Protein AF-W4GLM6-F1 (afdb_monomer_lite)

Sequence (150 aa):
MGRVNPMESAAAAAGESEAKRTQIMRAILQKALDASVHKASLIDMSSPELESNGLQVILGIRQRIEAQFDVLCTKHDLNAKFLELERLLEWHEKSQLGQVVGLTAPLEISAPLTTPQQLLHKERMRLMLQEKARLQQQLQQVCKLSVRHV

pLDDT: mean 79.63, std 18.12, range [37.34, 97.38]

Structure (mmCIF, N/CA/C/O backbone):
data_AF-W4GLM6-F1
#
_entry.id   AF-W4GLM6-F1
#
loop_
_atom_site.group_PDB
_atom_site.id
_atom_site.type_symbol
_atom_site.label_atom_id
_atom_site.label_alt_id
_atom_site.label_comp_id
_atom_site.label_asym_id
_atom_site.label_entity_id
_atom_site.label_seq_id
_atom_site.pdbx_PDB_ins_code
_atom_site.Cartn_x
_atom_site.Cartn_y
_atom_site.Cartn_z
_atom_site.occupancy
_atom_site.B_iso_or_equiv
_atom_site.auth_seq_id
_atom_site.auth_comp_id
_atom_site.auth_asym_id
_atom_site.auth_atom_id
_atom_site.pdbx_PDB_model_num
ATOM 1 N N . MET A 1 1 ? -40.695 2.668 -0.262 1.00 39.09 1 MET A N 1
ATOM 2 C CA . MET A 1 1 ? -39.641 3.445 0.425 1.00 39.09 1 MET A CA 1
ATOM 3 C C . MET A 1 1 ? -38.786 2.472 1.233 1.00 39.09 1 MET A C 1
ATOM 5 O O . MET A 1 1 ? -39.120 2.177 2.374 1.00 39.09 1 MET A O 1
ATOM 9 N N . GLY A 1 2 ? -37.784 1.857 0.597 1.00 43.25 2 GLY A N 1
ATOM 10 C CA . GLY A 1 2 ? -36.941 0.832 1.222 1.00 43.25 2 GLY A CA 1
ATOM 11 C C . GLY A 1 2 ? -35.976 1.450 2.232 1.00 43.25 2 GLY A C 1
ATOM 12 O O . GLY A 1 2 ? -35.306 2.431 1.921 1.00 43.25 2 GLY A O 1
ATOM 13 N N . ARG A 1 3 ? -35.928 0.898 3.448 1.00 49.12 3 ARG A N 1
ATOM 14 C CA . ARG A 1 3 ? -34.924 1.249 4.458 1.00 49.12 3 ARG A CA 1
ATOM 15 C C . ARG A 1 3 ? -33.604 0.600 4.056 1.00 49.12 3 ARG A C 1
ATOM 17 O O . ARG A 1 3 ? -33.428 -0.594 4.260 1.00 49.12 3 ARG A O 1
ATOM 24 N N . VAL A 1 4 ? -32.711 1.384 3.466 1.00 49.69 4 VAL A N 1
ATOM 25 C CA . VAL A 1 4 ? -31.332 0.960 3.213 1.00 49.69 4 VAL A CA 1
ATOM 26 C C . VAL A 1 4 ? -30.610 0.960 4.557 1.00 49.69 4 VAL A C 1
ATOM 28 O O . VAL A 1 4 ? -30.541 1.992 5.229 1.00 49.69 4 VAL A O 1
ATOM 31 N N . ASN A 1 5 ? -30.135 -0.206 4.991 1.00 39.09 5 ASN A N 1
ATOM 32 C CA . ASN A 1 5 ? -29.360 -0.318 6.218 1.00 39.09 5 ASN A CA 1
ATOM 33 C C . ASN A 1 5 ? -28.023 0.426 6.034 1.00 39.09 5 ASN A C 1
ATOM 35 O O . ASN A 1 5 ? -27.318 0.171 5.055 1.00 39.09 5 ASN A O 1
ATOM 39 N N . PRO A 1 6 ? -27.602 1.287 6.979 1.00 48.56 6 PRO A N 1
ATOM 40 C CA . PRO A 1 6 ? -26.330 2.015 6.886 1.00 48.56 6 PRO A CA 1
ATOM 41 C C . PRO A 1 6 ? -25.091 1.097 6.863 1.00 48.56 6 PRO A C 1
ATOM 43 O O . PRO A 1 6 ? -23.994 1.545 6.547 1.00 48.56 6 PRO A O 1
ATOM 46 N N . MET A 1 7 ? -25.266 -0.196 7.148 1.00 46.22 7 MET A N 1
ATOM 47 C CA . MET A 1 7 ? -24.220 -1.219 7.096 1.00 46.22 7 MET A CA 1
ATOM 48 C C . MET A 1 7 ? -23.971 -1.753 5.670 1.00 46.22 7 MET A C 1
ATOM 50 O O . MET A 1 7 ? -22.836 -2.079 5.339 1.00 46.22 7 MET A O 1
ATOM 54 N N . GLU A 1 8 ? -24.988 -1.763 4.796 1.00 41.50 8 GLU A N 1
ATOM 55 C CA . GLU A 1 8 ? -24.829 -2.123 3.373 1.00 41.50 8 GLU A CA 1
ATOM 56 C C . GLU A 1 8 ? -24.207 -0.973 2.566 1.00 41.50 8 GLU A C 1
ATOM 58 O O . GLU A 1 8 ? -23.399 -1.208 1.670 1.00 41.50 8 GLU A O 1
ATOM 63 N N . SER A 1 9 ? -24.494 0.282 2.937 1.00 39.81 9 SER A N 1
ATOM 64 C CA . SER A 1 9 ? -23.892 1.460 2.294 1.00 39.81 9 SER A CA 1
ATOM 65 C C . SER A 1 9 ? -22.394 1.608 2.591 1.00 39.81 9 SER A C 1
ATOM 67 O O . SER A 1 9 ? -21.663 2.147 1.763 1.00 39.81 9 SER A O 1
ATOM 69 N N . ALA A 1 10 ? -21.924 1.132 3.749 1.00 43.12 10 ALA A N 1
ATOM 70 C CA . ALA A 1 10 ? -20.502 1.137 4.096 1.00 43.12 10 ALA A CA 1
ATOM 71 C C . ALA A 1 10 ? -19.717 0.052 3.337 1.00 43.12 10 ALA A C 1
ATOM 73 O O . ALA A 1 10 ? -18.570 0.276 2.958 1.00 43.12 10 ALA A O 1
ATOM 74 N N . ALA A 1 11 ? -20.347 -1.096 3.065 1.00 39.44 11 ALA A N 1
ATOM 75 C CA . ALA A 1 11 ? -19.752 -2.161 2.261 1.00 39.44 11 ALA A CA 1
ATOM 76 C C . ALA A 1 11 ? -19.636 -1.771 0.775 1.00 39.44 11 ALA A C 1
ATOM 78 O O . ALA A 1 11 ? -18.650 -2.116 0.131 1.00 39.44 11 ALA A O 1
ATOM 79 N N . ALA A 1 12 ? -20.594 -0.997 0.250 1.00 37.34 12 ALA A N 1
ATOM 80 C CA . ALA A 1 12 ? -20.567 -0.509 -1.131 1.00 37.34 12 ALA A CA 1
ATOM 81 C C . ALA A 1 12 ? -19.491 0.571 -1.383 1.00 37.34 12 ALA A C 1
ATOM 83 O O . ALA A 1 12 ? -18.923 0.617 -2.467 1.00 37.34 12 ALA A O 1
ATOM 84 N N . ALA A 1 13 ? -19.157 1.400 -0.384 1.00 40.34 13 ALA A N 1
ATOM 85 C CA . ALA A 1 13 ? -18.106 2.422 -0.497 1.00 40.34 13 ALA A CA 1
ATOM 86 C C . ALA A 1 13 ? -16.674 1.874 -0.298 1.00 40.34 13 ALA A C 1
ATOM 88 O O . ALA A 1 13 ? -15.696 2.532 -0.649 1.00 40.34 13 ALA A O 1
ATOM 89 N N . ALA A 1 14 ? -16.532 0.666 0.257 1.00 44.81 14 ALA A N 1
ATOM 90 C CA . ALA A 1 14 ? -15.235 0.031 0.501 1.00 44.81 14 ALA A CA 1
ATOM 91 C C . ALA A 1 14 ? -14.565 -0.518 -0.776 1.00 44.81 14 ALA A C 1
ATOM 93 O O . ALA A 1 14 ? -13.388 -0.869 -0.739 1.00 44.81 14 ALA A O 1
ATOM 94 N N . GLY A 1 15 ? -15.293 -0.583 -1.898 1.00 45.31 15 GLY A N 1
ATOM 95 C CA . GLY A 1 15 ? -14.786 -1.092 -3.176 1.00 45.31 15 GLY A CA 1
ATOM 96 C C . GLY A 1 15 ? -13.898 -0.124 -3.966 1.00 45.31 15 GLY A C 1
ATOM 97 O O . GLY A 1 15 ? -13.244 -0.563 -4.905 1.00 45.31 15 GLY A O 1
ATOM 98 N N . GLU A 1 16 ? -13.847 1.163 -3.599 1.00 54.69 16 GLU A N 1
ATOM 99 C CA . GLU A 1 16 ? -13.175 2.201 -4.408 1.00 54.69 16 GLU A CA 1
ATOM 100 C C . GLU A 1 16 ? -12.113 3.016 -3.656 1.00 54.69 16 GLU A C 1
ATOM 102 O O . GLU A 1 16 ? -11.369 3.776 -4.274 1.00 54.69 16 GLU A O 1
ATOM 107 N N . SER A 1 17 ? -11.997 2.871 -2.333 1.00 74.62 17 SER A N 1
ATOM 108 C CA . SER A 1 17 ? -11.007 3.634 -1.570 1.00 74.62 17 SER A CA 1
ATOM 109 C C . SER A 1 17 ? -9.647 2.936 -1.595 1.00 74.62 17 SER A C 1
ATOM 111 O O . SER A 1 17 ? -9.455 1.862 -1.016 1.00 74.62 17 SER A O 1
ATOM 113 N N . GLU A 1 18 ? -8.679 3.543 -2.271 1.00 85.75 18 GLU A N 1
ATOM 114 C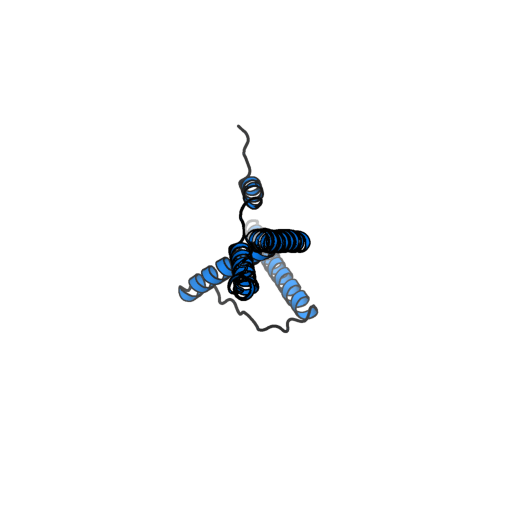 CA . GLU A 1 18 ? -7.289 3.113 -2.191 1.00 85.75 18 GLU A CA 1
ATOM 115 C C . GLU A 1 18 ? -6.686 3.566 -0.852 1.00 85.75 18 GLU A C 1
ATOM 117 O O . GLU A 1 18 ? -6.728 4.747 -0.503 1.00 85.75 18 GLU A O 1
ATOM 122 N N . ALA A 1 19 ? -6.116 2.628 -0.091 1.00 93.38 19 ALA A N 1
ATOM 123 C CA . ALA A 1 19 ? -5.417 2.943 1.150 1.00 93.38 19 ALA A CA 1
ATOM 124 C C . ALA A 1 19 ? -4.254 3.908 0.888 1.00 93.38 19 ALA A C 1
ATOM 126 O O . ALA A 1 19 ? -3.512 3.771 -0.093 1.00 93.38 19 ALA A O 1
ATOM 127 N N . LYS A 1 20 ? -4.021 4.836 1.824 1.00 94.12 20 LYS A N 1
ATOM 128 C CA . LYS A 1 20 ? -2.931 5.823 1.720 1.00 94.12 20 LYS A CA 1
ATOM 129 C C . LYS A 1 20 ? -1.580 5.125 1.564 1.00 94.12 20 LYS A C 1
ATOM 131 O O . LYS A 1 20 ? -0.729 5.561 0.793 1.00 94.12 20 LYS A O 1
ATOM 136 N N . ARG A 1 21 ? -1.373 4.004 2.259 1.00 94.31 21 ARG A N 1
ATOM 137 C CA . ARG A 1 21 ? -0.153 3.190 2.124 1.00 94.31 21 ARG A CA 1
ATOM 138 C C . ARG A 1 21 ? 0.003 2.545 0.750 1.00 94.31 21 ARG A C 1
ATOM 140 O O . ARG A 1 21 ? 1.131 2.479 0.265 1.00 94.31 21 ARG A O 1
ATOM 147 N N . THR A 1 22 ? -1.084 2.118 0.109 1.00 93.31 22 THR A N 1
ATOM 148 C CA . THR A 1 22 ? -1.047 1.599 -1.268 1.00 93.31 22 THR A CA 1
ATOM 149 C C . THR A 1 22 ? -0.576 2.693 -2.229 1.00 93.31 22 THR A C 1
ATOM 151 O O . THR A 1 22 ? 0.357 2.468 -3.001 1.00 93.31 22 THR A O 1
ATOM 154 N N . GLN A 1 23 ? -1.119 3.909 -2.098 1.00 94.31 23 GLN A N 1
ATOM 155 C CA . GLN A 1 23 ? -0.690 5.077 -2.879 1.00 94.31 23 GLN A CA 1
ATOM 156 C C . GLN A 1 23 ? 0.794 5.398 -2.661 1.00 94.31 23 GLN A C 1
ATOM 158 O O . GLN A 1 23 ? 1.541 5.599 -3.619 1.00 94.31 23 GLN A O 1
ATOM 163 N N . ILE A 1 24 ? 1.251 5.388 -1.404 1.00 95.94 24 ILE A N 1
ATOM 164 C CA . ILE A 1 24 ? 2.664 5.609 -1.065 1.00 95.94 24 ILE A CA 1
ATOM 165 C C . ILE A 1 24 ? 3.552 4.539 -1.710 1.00 95.94 24 ILE A C 1
ATOM 167 O O . ILE A 1 24 ? 4.591 4.873 -2.277 1.00 95.94 24 ILE A O 1
ATOM 171 N N . MET A 1 25 ? 3.159 3.264 -1.670 1.00 95.56 25 MET A N 1
ATOM 172 C CA . MET A 1 25 ? 3.929 2.195 -2.308 1.00 95.56 25 MET A CA 1
ATOM 173 C C . MET A 1 25 ? 4.032 2.376 -3.825 1.00 95.56 25 MET A C 1
ATOM 175 O O . MET A 1 25 ? 5.120 2.196 -4.373 1.00 95.56 25 MET A O 1
ATOM 179 N N . ARG A 1 26 ? 2.947 2.780 -4.496 1.00 94.75 26 ARG A N 1
ATOM 180 C CA . ARG A 1 26 ? 2.979 3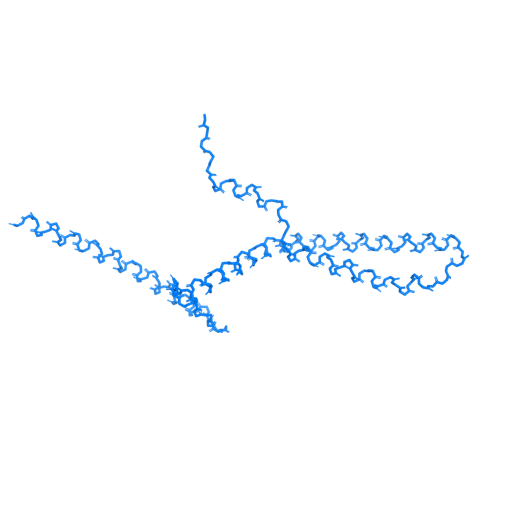.113 -5.930 1.00 94.75 26 ARG A CA 1
ATOM 181 C C . ARG A 1 26 ? 3.932 4.267 -6.220 1.00 94.75 26 ARG A C 1
ATOM 183 O O . ARG A 1 26 ? 4.743 4.174 -7.135 1.00 94.75 26 ARG A O 1
ATOM 190 N N . ALA A 1 27 ? 3.895 5.321 -5.407 1.00 96.06 27 ALA A N 1
ATOM 191 C CA . ALA A 1 27 ? 4.801 6.458 -5.552 1.00 96.06 27 ALA A CA 1
ATOM 192 C C . ALA A 1 27 ? 6.275 6.062 -5.343 1.00 96.06 27 ALA A C 1
ATOM 194 O O . ALA A 1 27 ? 7.157 6.523 -6.070 1.00 96.06 27 ALA A O 1
ATOM 195 N N . ILE A 1 28 ? 6.555 5.176 -4.380 1.00 96.75 28 ILE A N 1
ATOM 196 C CA . ILE A 1 28 ? 7.900 4.629 -4.157 1.00 96.75 28 ILE A CA 1
ATOM 197 C C . ILE A 1 28 ? 8.355 3.809 -5.366 1.00 96.75 28 ILE A C 1
ATOM 199 O O . ILE A 1 28 ? 9.485 3.991 -5.819 1.00 96.75 28 ILE A O 1
ATOM 203 N N . LEU A 1 29 ? 7.489 2.944 -5.906 1.00 96.44 29 LEU A N 1
ATOM 204 C CA . LEU A 1 29 ? 7.788 2.159 -7.102 1.00 96.44 29 LEU A CA 1
ATOM 205 C C . LEU A 1 29 ? 8.118 3.070 -8.287 1.00 96.44 29 LEU A C 1
ATOM 207 O O . LEU A 1 29 ? 9.162 2.898 -8.911 1.00 96.44 29 LEU A O 1
ATOM 211 N N . GLN A 1 30 ? 7.276 4.072 -8.544 1.00 95.06 30 GLN A N 1
ATOM 212 C CA . GLN A 1 30 ? 7.480 5.046 -9.613 1.00 95.06 30 GLN A CA 1
ATOM 213 C C . GLN A 1 30 ? 8.849 5.726 -9.490 1.00 95.06 30 GLN A C 1
ATOM 215 O O . GLN A 1 30 ? 9.639 5.720 -10.434 1.00 95.06 30 GLN A O 1
ATOM 220 N N . LYS A 1 31 ? 9.178 6.223 -8.292 1.00 96.25 31 LYS A N 1
ATOM 221 C CA . LYS A 1 31 ? 10.466 6.870 -8.020 1.00 96.25 31 LYS A CA 1
ATOM 222 C C . LYS A 1 31 ? 11.652 5.917 -8.193 1.00 96.25 31 LYS A C 1
ATOM 224 O O . LYS A 1 31 ? 12.705 6.329 -8.676 1.00 96.25 31 LYS A O 1
ATOM 229 N N . ALA A 1 32 ? 11.506 4.653 -7.800 1.00 95.88 32 ALA A N 1
ATOM 230 C CA . ALA A 1 32 ? 12.544 3.643 -7.978 1.00 95.88 32 ALA A CA 1
ATOM 231 C C . ALA A 1 32 ? 12.769 3.311 -9.463 1.00 95.88 32 ALA A C 1
ATOM 233 O O . ALA A 1 32 ? 13.917 3.165 -9.890 1.00 95.88 32 ALA A O 1
ATOM 234 N N . LEU A 1 33 ? 11.699 3.242 -10.259 1.00 94.06 33 LEU A N 1
ATOM 235 C CA . LEU A 1 33 ? 11.773 3.042 -11.707 1.00 94.06 33 LEU A CA 1
ATOM 236 C C . LEU A 1 33 ? 12.448 4.232 -12.397 1.00 94.06 33 LEU A C 1
ATOM 238 O O . LEU A 1 33 ? 13.354 4.026 -13.202 1.00 94.06 33 LEU A O 1
ATOM 242 N N . ASP A 1 34 ? 12.094 5.461 -12.015 1.00 91.25 34 ASP A N 1
ATOM 243 C CA . ASP A 1 34 ? 12.719 6.687 -12.529 1.00 91.25 34 ASP A CA 1
ATOM 244 C C . ASP A 1 34 ? 14.224 6.724 -12.222 1.00 91.25 34 ASP A C 1
ATOM 246 O O . ASP A 1 34 ? 15.048 6.966 -13.106 1.00 91.25 34 ASP A O 1
ATOM 250 N N . ALA A 1 35 ? 14.607 6.395 -10.985 1.00 92.44 35 ALA A N 1
ATOM 251 C CA . ALA A 1 35 ? 16.010 6.317 -10.587 1.00 92.44 35 ALA A CA 1
ATOM 252 C C . ALA A 1 35 ? 16.779 5.209 -11.331 1.00 92.44 35 ALA A C 1
ATOM 254 O O . ALA A 1 35 ? 17.962 5.375 -11.632 1.00 92.44 35 ALA A O 1
ATOM 255 N N . SER A 1 36 ? 16.117 4.093 -11.650 1.00 89.88 36 SER A N 1
ATOM 256 C CA . SER A 1 36 ? 16.739 2.947 -12.327 1.00 89.88 36 SER A CA 1
ATOM 257 C C . SER A 1 36 ? 17.109 3.251 -13.780 1.00 89.88 36 SER A C 1
ATOM 259 O O . SER A 1 36 ? 18.126 2.761 -14.269 1.00 89.88 36 SER A O 1
ATOM 261 N N . VAL A 1 37 ? 16.324 4.088 -14.463 1.00 87.56 37 VAL A N 1
ATOM 262 C CA . VAL A 1 37 ? 16.560 4.452 -15.872 1.00 87.56 37 VAL A CA 1
ATOM 263 C C . VAL A 1 37 ? 17.388 5.724 -16.032 1.00 87.56 37 VAL A C 1
ATOM 265 O O . VAL A 1 37 ? 17.874 5.998 -17.126 1.00 87.56 37 VAL A O 1
ATOM 268 N N . HIS A 1 38 ? 17.631 6.458 -14.943 1.00 84.62 38 HIS A N 1
ATOM 269 C CA . HIS A 1 38 ? 18.375 7.717 -14.964 1.00 84.62 38 HIS A CA 1
ATOM 270 C C . HIS A 1 38 ? 19.769 7.590 -15.598 1.00 84.62 38 HIS A C 1
ATOM 272 O O . HIS A 1 38 ? 20.181 8.443 -16.375 1.00 84.62 38 HIS A O 1
ATOM 278 N N . LYS A 1 39 ? 20.499 6.499 -15.329 1.00 81.19 39 LYS A N 1
ATOM 279 C CA . LYS A 1 39 ? 21.806 6.274 -15.970 1.00 81.19 39 LYS A CA 1
ATOM 280 C C . LYS A 1 39 ? 21.686 5.979 -17.464 1.00 81.19 39 LYS A C 1
ATOM 282 O O . LYS A 1 39 ? 22.547 6.404 -18.222 1.00 81.19 39 LYS A O 1
ATOM 287 N N . ALA A 1 40 ? 20.633 5.276 -17.879 1.00 76.56 40 ALA A N 1
ATOM 288 C CA . ALA A 1 40 ? 20.390 4.971 -19.286 1.00 76.56 40 ALA A CA 1
ATOM 289 C C . ALA A 1 40 ? 20.007 6.228 -20.081 1.00 76.56 40 ALA A C 1
ATOM 291 O O . ALA A 1 40 ? 20.429 6.364 -21.221 1.00 76.56 40 ALA A O 1
ATOM 292 N N . SER A 1 41 ? 19.295 7.181 -19.465 1.00 72.31 41 SER A N 1
ATOM 293 C CA . SER A 1 41 ? 18.970 8.472 -20.090 1.00 72.31 41 SER A CA 1
ATOM 294 C C . SER A 1 41 ? 20.163 9.423 -20.250 1.00 72.31 41 SER A C 1
ATOM 296 O O . SER A 1 41 ? 20.035 10.432 -20.930 1.00 72.31 41 SER A O 1
ATOM 298 N N . LEU A 1 42 ? 21.304 9.138 -19.611 1.00 78.50 42 LEU A N 1
ATOM 299 C CA . LEU A 1 42 ? 22.541 9.921 -19.757 1.00 78.50 42 LEU A CA 1
ATOM 300 C C . LEU A 1 42 ? 23.448 9.394 -20.876 1.00 78.50 42 LEU A C 1
ATOM 302 O O . LEU A 1 42 ? 24.448 10.030 -21.199 1.00 78.50 42 LEU A O 1
ATOM 306 N N . ILE A 1 43 ? 23.145 8.214 -21.421 1.00 78.69 43 ILE A N 1
ATOM 307 C CA . ILE A 1 43 ? 23.898 7.648 -22.535 1.00 78.69 43 ILE A CA 1
ATOM 308 C C . ILE A 1 43 ? 23.511 8.433 -23.785 1.00 78.69 43 ILE A C 1
ATOM 310 O O . ILE A 1 43 ? 22.330 8.531 -24.110 1.00 78.69 43 ILE A O 1
ATOM 314 N N . ASP A 1 44 ? 24.509 8.982 -24.474 1.00 70.44 44 ASP A N 1
ATOM 315 C CA . ASP A 1 44 ? 24.309 9.663 -25.749 1.00 70.44 44 ASP A CA 1
ATOM 316 C C . ASP A 1 44 ? 23.843 8.654 -26.809 1.00 70.44 44 ASP A C 1
ATOM 318 O O . ASP A 1 44 ? 24.624 7.857 -27.333 1.00 70.44 44 ASP A O 1
ATOM 322 N N . MET A 1 45 ? 22.540 8.661 -27.087 1.00 73.81 45 MET A N 1
ATOM 323 C CA . MET A 1 45 ? 21.902 7.859 -28.128 1.00 73.81 45 MET A CA 1
ATOM 324 C C . MET A 1 45 ? 21.843 8.684 -29.416 1.00 73.81 45 MET A C 1
ATOM 326 O O . MET A 1 45 ? 20.775 9.032 -29.903 1.00 73.81 45 MET A O 1
ATOM 330 N N . SER A 1 46 ? 23.006 9.008 -29.976 1.00 76.19 46 SER A N 1
ATOM 331 C CA . SER A 1 46 ? 23.162 9.916 -31.124 1.00 76.19 46 SER A CA 1
ATOM 332 C C . SER A 1 46 ? 22.516 9.434 -32.437 1.00 76.19 46 SER A C 1
ATOM 334 O O . SER A 1 46 ? 22.463 10.188 -33.409 1.00 76.19 46 SER A O 1
ATOM 336 N N . SER A 1 47 ? 21.986 8.204 -32.478 1.00 82.25 47 SER A N 1
ATOM 337 C CA . SER A 1 47 ? 21.114 7.728 -33.556 1.00 82.25 47 SER A CA 1
ATOM 338 C C . SER A 1 47 ? 19.635 7.824 -33.144 1.00 82.25 47 SER A C 1
ATOM 340 O O . SER A 1 47 ? 19.258 7.217 -32.137 1.00 82.25 47 SER A O 1
ATOM 342 N N . PRO A 1 48 ? 18.769 8.478 -33.943 1.00 80.81 48 PRO A N 1
ATOM 343 C CA . PRO A 1 48 ? 17.341 8.622 -33.632 1.00 80.81 48 PRO A CA 1
ATOM 344 C C . PRO A 1 48 ? 16.604 7.275 -33.547 1.00 80.81 48 PRO A C 1
ATOM 346 O O . PRO A 1 48 ? 15.648 7.119 -32.788 1.00 80.81 48 PRO A O 1
ATOM 349 N N . GLU A 1 49 ? 17.062 6.269 -34.293 1.00 82.56 49 GLU A N 1
ATOM 350 C CA . GLU A 1 49 ? 16.524 4.905 -34.237 1.00 82.56 49 GLU A CA 1
ATOM 351 C C . GLU A 1 49 ? 16.877 4.226 -32.909 1.00 82.56 49 GLU A C 1
ATOM 353 O O . GLU A 1 49 ? 16.057 3.522 -32.317 1.00 82.56 49 GLU A O 1
ATOM 358 N N . LEU A 1 50 ? 18.094 4.461 -32.413 1.00 80.44 50 LEU A N 1
ATOM 359 C CA . LEU A 1 50 ? 18.567 3.910 -31.148 1.00 80.44 50 LEU A CA 1
ATOM 360 C C . LEU A 1 50 ? 17.889 4.592 -29.955 1.00 80.44 50 LEU A C 1
ATOM 362 O O . LEU A 1 50 ? 17.499 3.911 -29.007 1.00 80.44 50 LEU A O 1
ATOM 366 N N . GLU A 1 51 ? 17.687 5.907 -30.031 1.00 82.12 51 GLU A N 1
ATOM 367 C CA . GLU A 1 51 ? 16.939 6.680 -29.040 1.00 82.12 51 GLU A CA 1
ATOM 368 C C . GLU A 1 51 ? 15.483 6.197 -28.945 1.00 82.12 51 GLU A C 1
ATOM 370 O O . GLU A 1 51 ? 15.007 5.858 -27.859 1.00 82.12 51 GLU A O 1
ATOM 375 N N . SER A 1 52 ? 14.796 6.064 -30.086 1.00 85.38 52 SER A N 1
ATOM 376 C CA . SER A 1 52 ? 13.417 5.567 -30.140 1.00 85.38 52 SER A CA 1
ATOM 377 C C . SER A 1 52 ? 13.290 4.153 -29.563 1.00 85.38 52 SER A C 1
ATOM 379 O O . SER A 1 52 ? 12.442 3.900 -28.702 1.00 85.38 52 SER A O 1
ATOM 381 N N . ASN A 1 53 ? 14.179 3.239 -29.965 1.00 87.31 53 ASN A N 1
ATOM 382 C CA . ASN A 1 53 ? 14.191 1.868 -29.457 1.00 87.31 53 ASN A CA 1
ATOM 383 C C . ASN A 1 53 ? 14.493 1.814 -27.951 1.00 87.31 53 ASN A C 1
ATOM 385 O O . ASN A 1 53 ? 13.839 1.071 -27.218 1.00 87.31 53 ASN A O 1
ATOM 389 N N . GLY A 1 54 ? 15.441 2.621 -27.469 1.00 85.38 54 GLY A N 1
ATOM 390 C CA . GLY A 1 54 ? 15.779 2.715 -26.049 1.00 85.38 54 GLY A CA 1
ATOM 391 C C . GLY A 1 54 ? 14.601 3.193 -25.199 1.00 85.38 54 GLY A C 1
ATOM 392 O O . GLY A 1 54 ? 14.285 2.579 -24.177 1.00 85.38 54 GLY A O 1
ATOM 393 N N . LEU A 1 55 ? 13.895 4.233 -25.654 1.00 85.69 55 LEU A N 1
ATOM 394 C CA . LEU A 1 55 ? 12.690 4.740 -24.994 1.00 85.69 55 LEU A CA 1
ATOM 395 C C . LEU A 1 55 ? 11.574 3.690 -24.952 1.00 85.69 55 LEU A C 1
ATOM 397 O O . LEU A 1 55 ? 10.964 3.492 -23.901 1.00 85.69 55 LEU A O 1
ATOM 401 N N . GLN A 1 56 ? 11.337 2.976 -26.056 1.00 89.50 56 GLN A N 1
ATOM 402 C CA . GLN A 1 56 ? 10.340 1.901 -26.112 1.00 89.50 56 GLN A CA 1
ATOM 403 C C . GLN A 1 56 ? 10.658 0.768 -25.131 1.00 89.50 56 GLN A C 1
ATOM 405 O O . GLN A 1 56 ? 9.773 0.303 -24.413 1.00 89.50 56 GLN A O 1
ATOM 410 N N . VAL A 1 57 ? 11.925 0.355 -25.038 1.00 89.94 57 VAL A N 1
ATOM 411 C CA . VAL A 1 57 ? 12.358 -0.672 -24.078 1.00 89.94 57 VAL A CA 1
ATOM 412 C C . VAL A 1 57 ? 12.145 -0.201 -22.640 1.00 89.94 57 VAL A C 1
ATOM 414 O O . VAL A 1 57 ? 11.598 -0.946 -21.825 1.00 89.94 57 VAL A O 1
ATOM 417 N N . ILE A 1 58 ? 12.522 1.041 -22.325 1.00 89.88 58 ILE A N 1
ATOM 418 C CA . ILE A 1 58 ? 12.339 1.630 -20.992 1.00 89.88 58 ILE A CA 1
ATOM 419 C C . ILE A 1 58 ? 10.854 1.674 -20.606 1.00 89.88 58 ILE A C 1
ATOM 421 O O . ILE A 1 58 ? 10.488 1.240 -19.510 1.00 89.88 58 ILE A O 1
ATOM 425 N N . LEU A 1 59 ? 9.992 2.159 -21.503 1.00 90.38 59 LEU A N 1
ATOM 426 C CA . LEU A 1 59 ? 8.549 2.229 -21.273 1.00 90.38 59 LEU A CA 1
ATOM 427 C C . LEU A 1 59 ? 7.930 0.834 -21.126 1.00 90.38 59 LEU A C 1
ATOM 429 O O . LEU A 1 59 ? 7.146 0.611 -20.205 1.00 90.38 59 LEU A O 1
ATOM 433 N N . GLY A 1 60 ? 8.322 -0.120 -21.972 1.00 93.12 60 GLY A N 1
ATOM 434 C CA . GLY A 1 60 ? 7.824 -1.493 -21.910 1.00 93.12 60 GLY A CA 1
ATOM 435 C C . GLY A 1 60 ? 8.206 -2.207 -20.611 1.00 93.12 60 GLY A C 1
ATOM 436 O O . GLY A 1 60 ? 7.374 -2.884 -20.004 1.00 93.12 60 GLY A O 1
ATOM 437 N N . ILE A 1 61 ? 9.444 -2.027 -20.135 1.00 92.62 61 ILE A N 1
ATOM 438 C CA . ILE A 1 61 ? 9.884 -2.570 -18.840 1.00 92.62 61 ILE A CA 1
ATOM 439 C C . ILE A 1 61 ? 9.083 -1.938 -17.697 1.00 92.62 61 ILE A C 1
ATOM 441 O O . ILE A 1 61 ? 8.595 -2.668 -16.834 1.00 92.62 61 ILE A O 1
ATOM 445 N N . ARG A 1 62 ? 8.906 -0.610 -17.707 1.00 94.06 62 ARG A N 1
ATOM 446 C CA . ARG A 1 62 ? 8.123 0.118 -16.697 1.00 94.06 62 ARG A CA 1
ATOM 447 C C . ARG A 1 62 ? 6.696 -0.416 -16.599 1.00 94.06 62 ARG A C 1
ATOM 449 O O . ARG A 1 62 ? 6.302 -0.882 -15.533 1.00 94.06 62 ARG A O 1
ATOM 456 N N . GLN A 1 63 ? 5.973 -0.431 -17.717 1.00 94.50 63 GLN A N 1
ATOM 457 C CA . GLN A 1 63 ? 4.584 -0.898 -17.776 1.00 94.50 63 GLN A CA 1
ATOM 458 C C . GLN A 1 63 ? 4.454 -2.344 -17.290 1.00 94.50 63 GLN A C 1
ATOM 460 O O . GLN A 1 63 ? 3.525 -2.692 -16.563 1.00 94.50 63 GLN A O 1
ATOM 465 N N . ARG A 1 64 ? 5.411 -3.207 -17.653 1.00 96.88 64 ARG A N 1
ATOM 466 C CA . ARG A 1 64 ? 5.407 -4.606 -17.220 1.00 96.88 64 ARG A CA 1
ATOM 467 C C . ARG A 1 64 ? 5.650 -4.746 -15.718 1.00 96.88 64 ARG A C 1
ATOM 469 O O . ARG A 1 64 ? 5.008 -5.588 -15.095 1.00 96.88 64 ARG A O 1
ATOM 476 N N . ILE A 1 65 ? 6.550 -3.953 -15.135 1.00 96.50 65 ILE A N 1
ATOM 477 C CA . ILE A 1 65 ? 6.789 -3.954 -13.685 1.00 96.50 65 ILE A CA 1
ATOM 478 C C . ILE A 1 65 ? 5.560 -3.431 -12.937 1.00 96.50 65 ILE A C 1
ATOM 480 O O . ILE A 1 65 ? 5.142 -4.062 -11.970 1.00 96.50 65 ILE A O 1
ATOM 484 N N . GLU A 1 66 ? 4.955 -2.336 -13.397 1.00 95.44 66 GLU A N 1
ATOM 485 C CA . GLU A 1 66 ? 3.728 -1.775 -12.816 1.00 95.44 66 GLU A CA 1
ATOM 486 C C . GLU A 1 66 ? 2.581 -2.796 -12.840 1.00 95.44 66 GLU A C 1
ATOM 488 O O . GLU A 1 66 ? 1.971 -3.065 -11.806 1.00 95.44 66 GLU A O 1
ATOM 493 N N . ALA A 1 67 ? 2.371 -3.478 -13.969 1.00 96.19 67 ALA A N 1
ATOM 494 C CA . ALA A 1 67 ? 1.365 -4.532 -14.073 1.00 96.19 67 ALA A CA 1
ATOM 495 C C . ALA A 1 67 ? 1.642 -5.715 -13.123 1.00 96.19 67 ALA A C 1
ATOM 497 O O . ALA A 1 67 ? 0.726 -6.253 -12.503 1.00 96.19 67 ALA A O 1
ATOM 498 N N . GLN A 1 68 ? 2.904 -6.136 -12.978 1.00 97.38 68 GLN A N 1
ATOM 499 C CA . GLN A 1 68 ? 3.266 -7.188 -12.018 1.00 97.38 68 GLN A CA 1
ATOM 500 C C . GLN A 1 68 ? 3.065 -6.737 -10.569 1.00 97.38 68 GLN A C 1
ATOM 502 O O . GLN A 1 68 ? 2.644 -7.533 -9.729 1.00 97.38 68 GLN A O 1
ATOM 507 N N . PHE A 1 69 ? 3.337 -5.469 -10.273 1.00 96.44 69 PHE A N 1
ATOM 508 C CA . PHE A 1 69 ? 3.071 -4.889 -8.967 1.00 96.44 69 PHE A CA 1
ATOM 509 C C . PHE A 1 69 ? 1.572 -4.919 -8.640 1.00 96.44 69 PHE A C 1
ATOM 511 O O . PHE A 1 69 ? 1.208 -5.381 -7.561 1.00 96.44 69 PHE A O 1
ATOM 518 N N . ASP A 1 70 ? 0.699 -4.555 -9.583 1.00 94.44 70 ASP A N 1
ATOM 519 C CA . ASP A 1 70 ? -0.757 -4.652 -9.411 1.00 94.44 70 ASP A CA 1
ATOM 520 C C . ASP A 1 70 ? -1.230 -6.084 -9.145 1.00 94.44 70 ASP A C 1
ATOM 522 O O . ASP A 1 70 ? -2.045 -6.333 -8.249 1.00 94.44 70 ASP A O 1
ATOM 526 N N . VAL A 1 71 ? -0.671 -7.055 -9.868 1.00 96.44 71 VAL A N 1
ATOM 527 C CA . VAL A 1 71 ? -0.948 -8.479 -9.638 1.00 96.44 71 VAL A CA 1
ATOM 528 C C . VAL A 1 71 ? -0.517 -8.907 -8.233 1.00 96.44 71 VAL A C 1
ATOM 530 O O . VAL A 1 71 ? -1.236 -9.650 -7.569 1.00 96.44 71 VAL A O 1
ATOM 533 N N . LEU A 1 72 ? 0.629 -8.440 -7.733 1.00 96.25 72 LEU A N 1
ATOM 534 C CA . LEU A 1 72 ? 1.068 -8.747 -6.369 1.00 96.25 72 LEU A CA 1
ATOM 535 C C . LEU A 1 72 ? 0.179 -8.075 -5.316 1.00 96.25 72 LEU A C 1
ATOM 537 O O . LEU A 1 72 ? -0.203 -8.722 -4.338 1.00 96.25 72 LEU A O 1
ATOM 541 N N . CYS A 1 73 ? -0.189 -6.810 -5.523 1.00 94.19 73 CYS A N 1
ATOM 542 C CA . CYS A 1 73 ? -1.090 -6.076 -4.638 1.00 94.19 73 CYS A CA 1
ATOM 543 C C . CYS A 1 73 ? -2.449 -6.766 -4.506 1.00 94.19 73 CYS A C 1
ATOM 545 O O . CYS A 1 73 ? -2.945 -6.914 -3.389 1.00 94.19 73 CYS A O 1
ATOM 547 N N . THR A 1 74 ? -3.016 -7.228 -5.621 1.00 94.19 74 THR A N 1
ATOM 548 C CA . THR A 1 74 ? -4.293 -7.956 -5.646 1.00 94.19 74 THR A CA 1
ATOM 549 C C . THR A 1 74 ? -4.161 -9.361 -5.063 1.00 94.19 74 THR A C 1
ATOM 551 O O . THR A 1 74 ? -4.946 -9.737 -4.197 1.00 94.19 74 THR A O 1
ATOM 554 N N . LYS A 1 75 ? -3.124 -10.122 -5.441 1.00 96.50 75 LYS A N 1
ATOM 555 C CA . LYS A 1 75 ? -2.866 -11.479 -4.926 1.00 96.50 75 LYS A CA 1
ATOM 556 C C . LYS A 1 75 ? -2.763 -11.530 -3.402 1.00 96.50 75 LYS A C 1
ATOM 558 O O . LYS A 1 75 ? -3.186 -12.507 -2.788 1.00 96.50 75 LYS A O 1
ATOM 563 N N . HIS A 1 76 ? -2.154 -10.515 -2.800 1.00 95.50 76 HIS A N 1
ATOM 564 C CA . HIS A 1 76 ? -1.954 -10.444 -1.355 1.00 95.50 76 HIS A CA 1
ATOM 565 C C . HIS A 1 76 ? -2.997 -9.590 -0.633 1.00 95.50 76 HIS A C 1
ATOM 567 O O . HIS A 1 76 ? -2.886 -9.428 0.584 1.00 95.50 76 HIS A O 1
ATOM 573 N N . ASP A 1 77 ? -3.986 -9.070 -1.364 1.00 94.12 77 ASP A N 1
ATOM 574 C CA . ASP A 1 77 ? -5.030 -8.183 -0.855 1.00 94.12 77 ASP A CA 1
ATOM 575 C C . ASP A 1 77 ? -4.453 -7.040 0.002 1.00 94.12 77 ASP A C 1
ATOM 577 O O . ASP A 1 77 ? -4.872 -6.758 1.129 1.00 94.12 77 ASP A O 1
ATOM 581 N N . LEU A 1 78 ? -3.379 -6.424 -0.509 1.00 93.94 78 LEU A N 1
ATOM 582 C CA . LEU A 1 78 ? -2.616 -5.429 0.245 1.00 93.94 78 LEU A CA 1
ATOM 583 C C . LEU A 1 78 ? -3.462 -4.196 0.550 1.00 93.94 78 LEU A C 1
ATOM 585 O O . LEU A 1 78 ? -3.346 -3.644 1.641 1.00 93.94 78 LEU A O 1
ATOM 589 N N . ASN A 1 79 ? -4.341 -3.796 -0.374 1.00 94.06 79 ASN A N 1
ATOM 590 C CA . ASN A 1 79 ? -5.188 -2.627 -0.178 1.00 94.06 79 ASN A CA 1
ATOM 591 C C . ASN A 1 79 ? -6.132 -2.807 1.018 1.00 94.06 79 ASN A C 1
ATOM 593 O O . ASN A 1 79 ? -6.164 -1.944 1.893 1.00 94.06 79 ASN A O 1
ATOM 597 N N . ALA A 1 80 ? -6.826 -3.946 1.123 1.00 93.06 80 ALA A N 1
ATOM 598 C CA . ALA A 1 80 ? -7.704 -4.215 2.259 1.00 93.06 80 ALA A CA 1
ATOM 599 C C . ALA A 1 80 ? -6.922 -4.310 3.577 1.00 93.06 80 ALA A C 1
ATOM 601 O O . ALA A 1 80 ? -7.331 -3.742 4.591 1.00 93.06 80 ALA A O 1
ATOM 602 N N . LYS A 1 81 ? -5.753 -4.965 3.564 1.00 94.75 81 LYS A N 1
ATOM 603 C CA . LYS A 1 81 ? -4.869 -5.039 4.741 1.00 94.75 81 LYS A CA 1
ATOM 604 C C . LYS A 1 81 ? -4.407 -3.656 5.202 1.00 94.75 81 LYS A C 1
ATOM 606 O O . LYS A 1 81 ? -4.353 -3.404 6.405 1.00 94.75 81 LYS A O 1
ATOM 611 N N . PHE A 1 82 ? -4.074 -2.762 4.275 1.00 95.50 82 PHE A N 1
ATOM 612 C CA . PHE A 1 82 ? -3.660 -1.404 4.612 1.00 95.50 82 PHE A CA 1
ATOM 613 C C . PHE A 1 82 ? -4.819 -0.522 5.067 1.00 95.50 82 PHE A C 1
ATOM 615 O O . PHE A 1 82 ? -4.621 0.240 6.008 1.00 95.50 82 PHE A O 1
ATOM 622 N N . LEU A 1 83 ? -6.012 -0.662 4.485 1.00 94.94 83 LEU A N 1
ATOM 623 C CA . LEU A 1 83 ? -7.215 0.015 4.979 1.00 94.94 83 LEU A CA 1
ATOM 624 C C . LEU A 1 83 ? -7.513 -0.386 6.425 1.00 94.94 83 LEU A C 1
ATOM 626 O O . LEU A 1 83 ? -7.756 0.473 7.272 1.00 94.94 83 LEU A O 1
ATOM 630 N N . GLU A 1 84 ? -7.433 -1.680 6.734 1.00 93.19 84 GLU A N 1
ATOM 631 C CA . GLU A 1 84 ? -7.636 -2.169 8.096 1.00 93.19 84 GLU A CA 1
ATOM 632 C C . GLU A 1 84 ? -6.560 -1.642 9.053 1.00 93.19 84 GLU A C 1
ATOM 634 O O . GLU A 1 84 ? -6.866 -1.197 10.158 1.00 93.19 84 GLU A O 1
ATOM 639 N N . LEU A 1 85 ? -5.298 -1.614 8.618 1.00 91.62 85 LEU A N 1
ATOM 640 C CA . LEU A 1 85 ? -4.211 -1.033 9.404 1.00 91.62 85 LEU A CA 1
ATOM 641 C C . LEU A 1 85 ? -4.426 0.465 9.668 1.00 91.62 85 LEU A C 1
ATOM 643 O O . LEU A 1 85 ? -4.220 0.925 10.788 1.00 91.62 85 LEU A O 1
ATOM 647 N N . GLU A 1 86 ? -4.831 1.231 8.657 1.00 93.06 86 GLU A N 1
ATOM 648 C CA . GLU A 1 86 ? -5.142 2.660 8.776 1.00 93.06 86 GLU A CA 1
ATOM 649 C C . GLU A 1 86 ? -6.286 2.889 9.762 1.00 93.06 86 GLU A C 1
ATOM 651 O O . GLU A 1 86 ? -6.147 3.696 10.679 1.00 93.06 86 GLU A O 1
ATOM 656 N N . ARG A 1 87 ? -7.355 2.094 9.664 1.00 92.00 87 ARG A N 1
ATOM 657 C CA . ARG A 1 87 ? -8.481 2.119 10.604 1.00 92.00 87 ARG A CA 1
ATOM 658 C C . ARG A 1 87 ? -8.041 1.836 12.042 1.00 92.00 87 ARG A C 1
ATOM 660 O O . ARG A 1 87 ? -8.488 2.516 12.966 1.00 92.00 87 ARG A O 1
ATOM 667 N N . LEU A 1 88 ? -7.182 0.835 12.246 1.00 88.31 88 LEU A N 1
ATOM 668 C CA . LEU A 1 88 ? -6.666 0.474 13.570 1.00 88.31 88 LEU A CA 1
ATOM 669 C C . LEU A 1 88 ? -5.774 1.572 14.158 1.00 88.31 88 LEU A C 1
ATOM 671 O O . LEU A 1 88 ? -5.875 1.857 15.351 1.00 88.31 88 LEU A O 1
ATOM 675 N N . LEU A 1 89 ? -4.938 2.207 13.335 1.00 86.56 89 LEU A N 1
ATOM 676 C CA . LEU A 1 89 ? -4.102 3.330 13.760 1.00 86.56 89 LEU A CA 1
ATOM 677 C C . LEU A 1 89 ? -4.944 4.551 14.124 1.00 86.56 89 LEU A C 1
ATOM 679 O O . LEU A 1 89 ? -4.756 5.104 15.202 1.00 86.56 89 LEU A O 1
ATOM 683 N N . GLU A 1 90 ? -5.927 4.913 13.298 1.00 89.19 90 GLU A N 1
ATOM 684 C CA . GLU A 1 90 ? -6.844 6.016 13.601 1.00 89.19 90 GLU A CA 1
ATOM 685 C C . GLU A 1 90 ? -7.643 5.759 14.884 1.00 89.19 90 GLU A C 1
ATOM 687 O O . GLU A 1 90 ? -7.845 6.663 15.697 1.00 89.19 90 GLU A O 1
ATOM 692 N N . TRP A 1 91 ? -8.113 4.523 15.086 1.00 85.56 91 TRP A N 1
ATOM 693 C CA . TRP A 1 91 ? -8.791 4.139 16.323 1.00 85.56 91 TRP A CA 1
ATOM 694 C C . TRP A 1 91 ? -7.865 4.278 17.533 1.00 85.56 91 TRP A C 1
ATOM 696 O O . TRP A 1 91 ? -8.269 4.811 18.569 1.00 85.56 91 TRP A O 1
ATOM 706 N N . HIS A 1 92 ? -6.622 3.824 17.399 1.00 79.38 92 HIS A N 1
ATOM 707 C CA . HIS A 1 92 ? -5.630 3.899 18.458 1.00 79.38 92 HIS A CA 1
ATOM 708 C C . HIS A 1 92 ? -5.260 5.350 18.800 1.00 79.38 92 HIS A C 1
ATOM 710 O O . HIS A 1 92 ? -5.271 5.710 19.973 1.00 79.38 92 HIS A O 1
ATOM 716 N N . GLU A 1 93 ? -5.022 6.207 17.806 1.00 82.06 93 GLU A N 1
ATOM 717 C CA . GLU A 1 93 ? -4.756 7.639 17.998 1.00 82.06 93 GLU A CA 1
ATOM 718 C C . GLU A 1 93 ? -5.915 8.339 18.722 1.00 82.06 93 GLU A C 1
ATOM 720 O O . GLU A 1 93 ? -5.702 9.052 19.705 1.00 82.06 93 GLU A O 1
ATOM 725 N N . LYS A 1 94 ? -7.162 8.074 18.307 1.00 80.19 94 LYS A N 1
ATOM 726 C CA . LYS A 1 94 ? -8.365 8.590 18.984 1.00 80.19 94 LYS A CA 1
ATOM 727 C C . LYS A 1 94 ? -8.488 8.079 20.419 1.00 80.19 94 LYS A C 1
ATOM 729 O O . LYS A 1 94 ? -8.870 8.839 21.307 1.00 80.19 94 LYS A O 1
ATOM 734 N N . S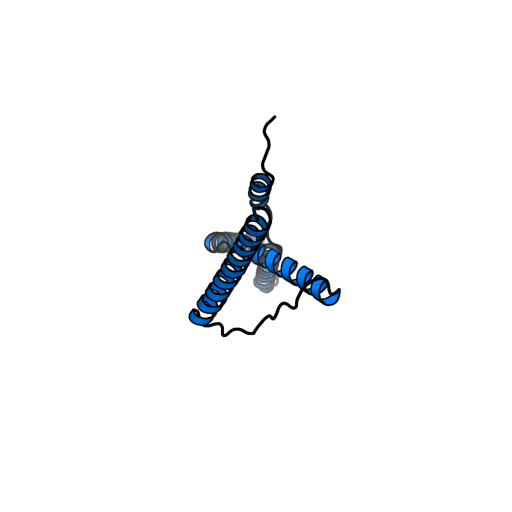ER A 1 95 ? -8.155 6.813 20.658 1.00 74.50 95 SER A N 1
ATOM 735 C CA . SER A 1 95 ? -8.196 6.214 21.997 1.00 74.50 95 SER A CA 1
ATOM 736 C C . SER A 1 95 ? -7.110 6.787 22.910 1.00 74.50 95 SER A C 1
ATOM 738 O O . SER A 1 95 ? -7.372 7.036 24.083 1.00 74.50 95 SER A O 1
ATOM 740 N N . GLN A 1 96 ? -5.915 7.071 22.382 1.00 67.62 96 GLN A N 1
ATOM 741 C CA . GLN A 1 96 ? -4.878 7.780 23.130 1.00 67.62 96 GLN A CA 1
ATOM 742 C C . GLN A 1 96 ? -5.295 9.215 23.454 1.00 67.62 96 GLN A C 1
ATOM 744 O O . GLN A 1 96 ? -5.105 9.653 24.585 1.00 67.62 96 GLN A O 1
ATOM 749 N N . LEU A 1 97 ? -5.925 9.931 22.514 1.00 60.97 97 LEU A N 1
ATOM 750 C CA . LEU A 1 97 ? -6.503 11.247 22.804 1.00 60.97 97 LEU A CA 1
ATOM 751 C C . LEU A 1 97 ? -7.539 11.165 23.933 1.00 60.97 97 LEU A C 1
ATOM 753 O O . LEU A 1 97 ? -7.496 11.963 24.866 1.00 60.97 97 LEU A O 1
ATOM 757 N N . GLY A 1 98 ? -8.435 10.175 23.885 1.00 59.94 98 GLY A N 1
ATOM 758 C CA . GLY A 1 98 ? -9.396 9.913 24.956 1.00 59.94 98 GLY A CA 1
ATOM 759 C C . GLY A 1 98 ? -8.717 9.644 26.301 1.00 59.94 98 GLY A C 1
ATOM 760 O O . GLY A 1 98 ? -9.184 10.128 27.328 1.00 59.94 98 GLY A O 1
ATOM 761 N N . GLN A 1 99 ? -7.585 8.942 26.305 1.00 59.66 99 GLN A N 1
ATOM 762 C CA . GLN A 1 99 ? -6.828 8.625 27.513 1.00 59.66 99 GLN A CA 1
ATOM 763 C C . GLN A 1 99 ? -6.127 9.863 28.089 1.00 59.66 99 GLN A C 1
ATOM 765 O O . GLN A 1 99 ? -6.172 10.083 29.297 1.00 59.66 99 GLN A O 1
ATOM 770 N N . VAL A 1 100 ? -5.536 10.703 27.234 1.00 59.44 100 VAL A N 1
ATOM 771 C CA . VAL A 1 100 ? -4.901 11.977 27.621 1.00 59.44 100 VAL A CA 1
ATOM 772 C C . VAL A 1 100 ? -5.927 12.964 28.186 1.00 59.44 100 VAL A C 1
ATOM 774 O O . VAL A 1 100 ? -5.630 13.682 29.136 1.00 59.44 100 VAL A O 1
ATOM 777 N N . VAL A 1 101 ? -7.150 12.969 27.650 1.00 66.44 101 VAL A N 1
ATOM 778 C CA . VAL A 1 101 ? -8.264 13.811 28.128 1.00 66.44 101 VAL A CA 1
ATOM 779 C C . VAL A 1 101 ? -9.010 13.161 29.316 1.00 66.44 101 VAL A C 1
ATOM 781 O O . VAL A 1 101 ? -9.947 13.740 29.857 1.00 66.44 101 VAL A O 1
ATOM 784 N N . GLY A 1 102 ? -8.591 11.972 29.771 1.00 54.03 102 GLY A N 1
ATOM 785 C CA . GLY A 1 102 ? -9.178 11.267 30.920 1.00 54.03 102 GLY A CA 1
ATOM 786 C C . GLY A 1 102 ? -10.545 10.618 30.657 1.00 54.03 102 GLY A C 1
ATOM 787 O O . GLY A 1 102 ? -11.232 10.226 31.596 1.00 54.03 102 GLY A O 1
ATOM 788 N N . LEU A 1 103 ? -10.952 10.503 29.392 1.00 51.56 103 LEU A N 1
ATOM 789 C CA . LEU A 1 103 ? -12.236 9.947 28.949 1.00 51.56 103 LEU A CA 1
ATOM 790 C C . LEU A 1 103 ? -12.197 8.429 28.717 1.00 51.56 103 LEU A C 1
ATOM 792 O O . LEU A 1 103 ? -13.250 7.791 28.704 1.00 51.56 103 LEU A O 1
ATOM 796 N N . THR A 1 104 ? -11.016 7.834 28.524 1.00 51.09 104 THR A N 1
ATOM 797 C CA . THR A 1 104 ? -10.869 6.391 28.268 1.00 51.09 104 THR A CA 1
ATOM 798 C C . THR A 1 104 ? -9.768 5.758 29.116 1.00 51.09 104 THR A C 1
ATOM 800 O O . THR A 1 104 ? -8.746 6.377 29.405 1.00 51.09 104 THR A O 1
ATOM 803 N N . ALA A 1 105 ? -9.977 4.500 29.518 1.00 52.22 105 ALA A N 1
ATOM 804 C CA . ALA A 1 105 ? -9.001 3.740 30.295 1.00 52.22 105 ALA A CA 1
ATOM 805 C C . ALA A 1 105 ? -7.705 3.492 29.493 1.00 52.22 105 ALA A C 1
ATOM 807 O O . ALA A 1 105 ? -7.775 3.353 28.268 1.00 52.22 105 ALA A O 1
ATOM 808 N N . PRO A 1 106 ? -6.539 3.394 30.161 1.00 54.03 106 PRO A N 1
ATOM 809 C CA . PRO A 1 106 ? -5.275 3.113 29.502 1.00 54.03 106 PRO A CA 1
ATOM 810 C C . PRO A 1 106 ? -5.273 1.862 28.632 1.00 54.03 106 PRO A C 1
ATOM 812 O O . PRO A 1 106 ? -5.512 0.757 29.119 1.00 54.03 106 PRO A O 1
ATOM 815 N N . LEU A 1 107 ? -4.947 2.028 27.348 1.00 58.19 107 LEU A N 1
ATOM 816 C CA . LEU A 1 107 ? -4.593 0.905 26.488 1.00 58.19 107 LEU A CA 1
ATOM 817 C C . LEU A 1 107 ? -3.163 0.479 26.839 1.00 58.19 107 LEU A C 1
ATOM 819 O O . LEU A 1 107 ? -2.194 1.048 26.342 1.00 58.19 107 LEU A O 1
ATOM 823 N N . GLU A 1 108 ? -3.019 -0.518 27.713 1.00 55.78 108 GLU A N 1
ATOM 824 C CA . GLU A 1 108 ? -1.742 -1.214 27.888 1.00 55.78 108 GLU A CA 1
ATOM 825 C C . GLU A 1 108 ? -1.401 -1.967 26.597 1.00 55.78 108 GLU A C 1
ATOM 827 O O . GLU A 1 108 ? -1.853 -3.090 26.355 1.00 55.78 108 GLU A O 1
ATOM 832 N N . ILE A 1 109 ? -0.589 -1.345 25.746 1.00 58.06 109 ILE A N 1
ATOM 833 C CA . ILE A 1 109 ? 0.068 -2.021 24.629 1.00 58.06 109 ILE A CA 1
ATOM 834 C C . ILE A 1 109 ? 1.211 -2.843 25.230 1.00 58.06 109 ILE A C 1
ATOM 836 O O . ILE A 1 109 ? 2.365 -2.419 25.253 1.00 58.06 109 ILE A O 1
ATOM 840 N N . SER A 1 110 ? 0.895 -4.007 25.799 1.00 52.88 110 SER A N 1
ATOM 841 C CA . SER A 1 110 ? 1.935 -4.918 26.273 1.00 52.88 110 SER A CA 1
ATOM 842 C C . SER A 1 110 ? 2.728 -5.438 25.070 1.00 52.88 110 SER A C 1
ATOM 844 O O . SER A 1 110 ? 2.141 -5.985 24.132 1.00 52.88 110 SER A O 1
ATOM 846 N N . ALA A 1 111 ? 4.052 -5.291 25.115 1.00 58.75 111 ALA A N 1
ATOM 847 C CA . ALA A 1 111 ? 5.000 -5.837 24.147 1.00 58.75 111 ALA A CA 1
ATOM 848 C C . ALA A 1 111 ? 4.808 -7.362 23.907 1.00 58.75 111 ALA A C 1
ATOM 850 O O . ALA A 1 111 ? 4.169 -8.059 24.702 1.00 58.75 111 ALA A O 1
ATOM 851 N N . PRO A 1 112 ? 5.329 -7.898 22.788 1.00 58.53 112 PRO A N 1
ATOM 852 C CA . PRO A 1 112 ? 4.755 -9.046 22.108 1.00 58.53 112 PRO A CA 1
ATOM 853 C C . PRO A 1 112 ? 5.347 -10.352 22.624 1.00 58.53 112 PRO A C 1
ATOM 855 O O . PRO A 1 112 ? 6.340 -10.825 22.097 1.00 58.53 112 PRO A O 1
ATOM 858 N N . LEU A 1 113 ? 4.724 -10.964 23.624 1.00 53.19 113 LEU A N 1
ATOM 859 C CA . LEU A 1 113 ? 4.918 -12.384 23.945 1.00 53.19 113 LEU A CA 1
ATOM 860 C C . LEU A 1 113 ? 3.623 -12.955 24.538 1.00 53.19 113 LEU A C 1
ATOM 862 O O . LEU A 1 113 ? 3.638 -13.689 25.518 1.00 53.19 113 LEU A O 1
ATOM 866 N N . THR A 1 114 ? 2.476 -12.611 23.945 1.00 66.25 114 THR A N 1
ATOM 867 C CA . THR A 1 114 ? 1.230 -13.315 24.245 1.00 66.25 114 THR A CA 1
ATOM 868 C C . THR A 1 114 ? 1.274 -14.669 23.553 1.00 66.25 114 THR A C 1
ATOM 870 O O . THR A 1 114 ? 1.001 -14.787 22.360 1.00 66.25 114 THR A O 1
ATOM 873 N N . THR A 1 115 ? 1.669 -15.715 24.282 1.00 81.50 115 THR A N 1
ATOM 874 C CA . THR A 1 115 ? 1.544 -17.077 23.751 1.00 81.50 115 THR A CA 1
ATOM 875 C C . THR A 1 115 ? 0.078 -17.325 23.364 1.00 81.50 115 THR A C 1
ATOM 877 O O . THR A 1 115 ? -0.824 -16.745 23.982 1.00 81.50 115 THR A O 1
ATOM 880 N N . PRO A 1 116 ? -0.220 -18.192 22.378 1.00 82.50 116 PRO A N 1
ATOM 881 C CA . PRO A 1 116 ? -1.604 -18.518 22.033 1.00 82.50 116 PRO A CA 1
ATOM 882 C C . PRO A 1 116 ? -2.436 -18.920 23.261 1.00 82.50 116 PRO A C 1
ATOM 884 O O . PRO A 1 116 ? -3.604 -18.548 23.370 1.00 82.50 116 PRO A O 1
ATOM 887 N N . GLN A 1 117 ? -1.820 -19.601 24.242 1.00 87.00 117 GLN A N 1
ATOM 888 C CA . GLN A 1 117 ? -2.479 -19.929 25.507 1.00 87.00 117 GLN A CA 1
ATOM 889 C C . GLN A 1 117 ? -2.858 -18.691 26.331 1.00 87.00 117 GLN A C 1
ATOM 891 O O . GLN A 1 117 ? -3.937 -18.670 26.919 1.00 87.00 117 GLN A O 1
ATOM 896 N N . GLN A 1 118 ? -2.014 -17.659 26.378 1.00 84.88 118 GLN A N 1
ATOM 897 C CA . GLN A 1 118 ? -2.307 -16.424 27.110 1.00 84.88 118 GLN A CA 1
ATOM 898 C C . GLN A 1 118 ? -3.449 -15.631 26.466 1.00 84.88 118 GLN A C 1
ATOM 900 O O . GLN A 1 118 ? -4.302 -15.120 27.190 1.00 84.88 118 GLN A O 1
ATOM 905 N N . LEU A 1 119 ? -3.526 -15.577 25.131 1.00 84.06 119 LEU A N 1
ATOM 906 C CA . LEU A 1 119 ? -4.659 -14.950 24.433 1.00 84.06 119 LEU A CA 1
ATOM 907 C C . LEU A 1 119 ? -5.965 -15.690 24.716 1.00 84.06 119 LEU A C 1
ATOM 909 O O . LEU A 1 119 ? -6.961 -15.068 25.084 1.00 84.06 119 LEU A O 1
ATOM 913 N N . LEU A 1 120 ? -5.943 -17.022 24.618 1.00 87.69 120 LEU A N 1
ATOM 914 C CA . LEU A 1 120 ? -7.101 -17.855 24.938 1.00 87.69 120 LEU A CA 1
ATOM 915 C C . LEU A 1 120 ? -7.531 -17.688 26.396 1.00 87.69 120 LEU A C 1
ATOM 917 O O . LEU A 1 120 ? -8.724 -17.604 26.679 1.00 87.69 120 LEU A O 1
ATOM 921 N N . HIS A 1 121 ? -6.577 -17.623 27.325 1.00 88.69 121 HIS A N 1
ATOM 922 C CA . HIS A 1 121 ? -6.873 -17.405 28.734 1.00 88.69 121 HIS A CA 1
ATOM 923 C C . HIS A 1 121 ? -7.486 -16.021 28.973 1.00 88.69 121 HIS A C 1
ATOM 925 O O . HIS A 1 121 ? -8.518 -15.924 29.637 1.00 88.69 121 HIS A O 1
ATOM 931 N N . LYS A 1 122 ? -6.907 -14.966 28.387 1.00 87.62 122 LYS A N 1
ATOM 932 C CA . LYS A 1 122 ? -7.423 -13.595 28.482 1.00 87.62 122 LYS A CA 1
ATOM 933 C C . LYS A 1 122 ? -8.853 -13.504 27.949 1.00 87.62 122 LYS A C 1
ATOM 935 O O . LYS A 1 122 ? -9.717 -12.943 28.620 1.00 87.62 122 LYS A O 1
ATOM 940 N N . GLU A 1 123 ? -9.124 -14.113 26.799 1.00 87.06 123 GLU A N 1
ATOM 941 C CA . GLU A 1 123 ? -10.459 -14.095 26.202 1.00 87.06 123 GLU A CA 1
ATOM 942 C C . GLU A 1 123 ? -11.464 -14.936 26.998 1.00 87.06 123 GLU A C 1
ATOM 944 O O . GLU A 1 123 ? -12.590 -14.501 27.244 1.00 87.06 123 GLU A O 1
ATOM 949 N N . ARG A 1 124 ? -11.042 -16.099 27.513 1.00 92.31 124 ARG A N 1
ATOM 950 C CA . ARG A 1 124 ? -11.861 -16.908 28.426 1.00 92.31 124 ARG A CA 1
ATOM 951 C C . ARG A 1 124 ? -12.237 -16.119 29.680 1.00 92.31 124 A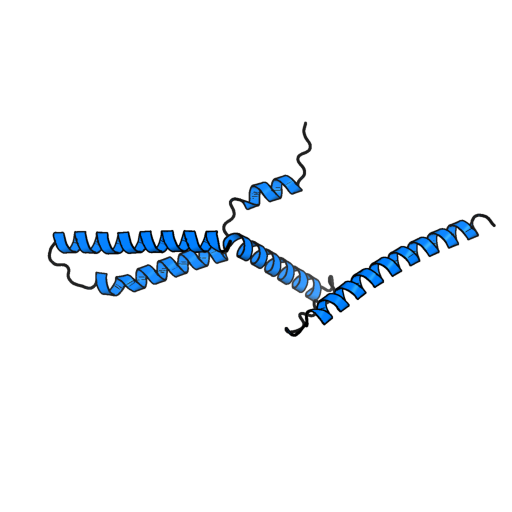RG A C 1
ATOM 953 O O . ARG A 1 124 ? -13.396 -16.147 30.088 1.00 92.31 124 ARG A O 1
ATOM 960 N N . MET A 1 125 ? -11.283 -15.406 30.277 1.00 93.44 125 MET A N 1
ATOM 961 C CA . MET A 1 125 ? -11.534 -14.554 31.441 1.00 93.44 125 MET A CA 1
ATOM 962 C C . MET A 1 125 ? -12.495 -13.410 31.108 1.00 93.44 125 MET A C 1
ATOM 964 O O . MET A 1 125 ? -13.409 -13.143 31.887 1.00 93.44 125 MET A O 1
ATOM 968 N N . ARG A 1 126 ? -12.353 -12.780 29.934 1.00 94.31 126 ARG A N 1
ATOM 969 C CA . ARG A 1 126 ? -13.267 -11.727 29.464 1.00 94.31 126 ARG A CA 1
ATOM 970 C C . ARG A 1 126 ? -14.710 -12.233 29.365 1.00 94.31 126 ARG A C 1
ATOM 972 O O . ARG A 1 126 ? -15.614 -11.597 29.905 1.00 94.31 126 ARG A O 1
ATOM 979 N N . LEU A 1 127 ? -14.918 -13.389 28.730 1.00 92.19 127 LEU A N 1
ATOM 980 C CA . LEU A 1 127 ? -16.240 -14.014 28.594 1.00 92.19 127 LEU A CA 1
ATOM 981 C C . LEU A 1 127 ? -16.828 -14.418 29.952 1.00 92.19 127 LEU A C 1
ATOM 983 O O . LEU A 1 127 ? -17.999 -14.159 30.220 1.00 92.19 127 LEU A O 1
ATOM 987 N N . MET A 1 128 ? -16.011 -14.998 30.835 1.00 96.69 128 MET A N 1
ATOM 988 C CA . MET A 1 128 ? -16.440 -15.386 32.181 1.00 96.69 128 MET A CA 1
ATOM 989 C C . MET A 1 128 ? -16.903 -14.175 33.003 1.00 96.69 128 MET A C 1
ATOM 991 O O . MET A 1 128 ? -17.939 -14.236 33.663 1.00 96.69 128 MET A O 1
ATOM 995 N N . LEU A 1 129 ? -16.162 -13.064 32.958 1.00 93.88 129 LEU A N 1
ATOM 996 C CA . LEU A 1 129 ? -16.530 -11.832 33.659 1.00 93.88 129 LEU A CA 1
ATOM 997 C C . LEU A 1 129 ? -17.821 -11.222 33.101 1.00 93.88 129 LEU A C 1
ATOM 999 O O . LEU A 1 129 ? -18.664 -10.771 33.878 1.00 93.88 129 LEU A O 1
ATOM 1003 N N . GLN A 1 130 ? -17.997 -1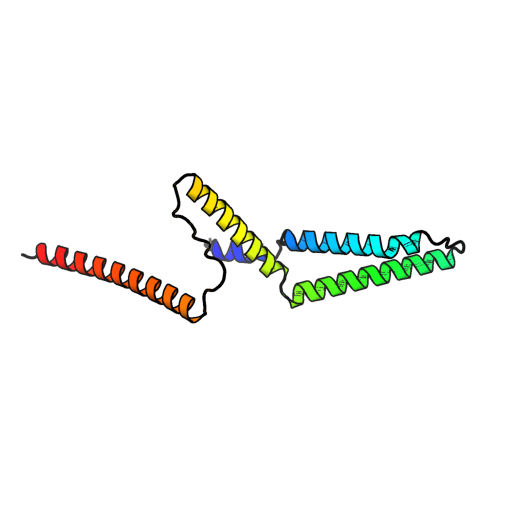1.248 31.778 1.00 94.81 130 GLN A N 1
ATOM 1004 C CA . GLN A 1 130 ? -19.221 -10.791 31.124 1.00 94.81 130 GLN A CA 1
ATOM 1005 C C . GLN A 1 130 ? -20.441 -11.613 31.572 1.00 94.81 130 GLN A C 1
ATOM 1007 O O . GLN A 1 130 ? -21.465 -11.038 31.946 1.00 94.81 130 GLN A O 1
ATOM 1012 N N . GLU A 1 131 ? -20.323 -12.943 31.603 1.00 94.38 131 GLU A N 1
ATOM 1013 C CA . GLU A 1 131 ? -21.415 -13.816 32.041 1.00 94.38 131 GLU A CA 1
ATOM 1014 C C . GLU A 1 131 ? -21.697 -13.663 33.541 1.00 94.38 131 GLU A C 1
ATOM 1016 O O . GLU A 1 131 ? -22.853 -13.555 33.946 1.00 94.38 131 GLU A O 1
ATOM 1021 N N . LYS A 1 132 ? -20.656 -13.541 34.377 1.00 95.75 132 LYS A N 1
ATOM 1022 C CA . LYS A 1 132 ? -20.815 -13.243 35.808 1.00 95.75 132 LYS A CA 1
ATOM 1023 C C . LYS A 1 132 ? -21.623 -11.961 36.023 1.00 95.75 132 LYS A C 1
ATOM 1025 O O . LYS A 1 132 ? -22.531 -11.958 36.852 1.00 95.75 132 LYS A O 1
ATOM 1030 N N . ALA A 1 133 ? -21.318 -10.889 35.290 1.00 94.81 133 ALA A N 1
ATOM 1031 C CA . ALA A 1 133 ? -22.038 -9.621 35.404 1.00 94.81 133 ALA A CA 1
ATOM 1032 C C . ALA A 1 133 ? -23.515 -9.759 34.998 1.00 94.81 133 ALA A C 1
ATOM 1034 O O . ALA A 1 133 ? -24.403 -9.263 35.698 1.00 94.81 133 ALA A O 1
ATOM 1035 N N . ARG A 1 134 ? -23.791 -10.492 33.912 1.00 96.31 134 ARG A N 1
ATOM 1036 C CA . ARG A 1 134 ? -25.155 -10.804 33.468 1.00 96.31 134 ARG A CA 1
ATOM 1037 C C . ARG A 1 134 ? -25.926 -11.602 34.524 1.00 96.31 134 ARG A C 1
ATOM 1039 O O . ARG A 1 134 ? -27.046 -11.229 34.872 1.00 96.31 134 ARG A O 1
ATOM 1046 N N . LEU A 1 135 ? -25.333 -12.669 35.061 1.00 96.56 135 LEU A N 1
ATOM 1047 C CA . LEU A 1 135 ? -25.957 -13.497 36.095 1.00 96.56 135 LEU A CA 1
ATOM 1048 C C . LEU A 1 135 ? -26.211 -12.695 37.375 1.00 96.56 135 LEU A C 1
ATOM 1050 O O . LEU A 1 135 ? -27.286 -12.798 37.959 1.00 96.56 135 LEU A O 1
ATOM 1054 N N . GLN A 1 136 ? -25.271 -11.838 37.785 1.00 95.31 136 GLN A N 1
ATOM 1055 C CA . GLN A 1 136 ? -25.462 -10.942 38.928 1.00 95.31 136 GLN A CA 1
ATOM 1056 C C . GLN A 1 136 ? -26.640 -9.980 38.719 1.00 95.31 136 GLN A C 1
ATOM 1058 O O . GLN A 1 136 ? -27.423 -9.779 39.649 1.00 95.31 136 GLN A O 1
ATOM 1063 N N . GLN A 1 137 ? -26.819 -9.427 37.514 1.00 94.75 137 GLN A N 1
ATOM 1064 C CA . GLN A 1 137 ? -27.995 -8.611 37.195 1.00 94.75 137 GLN A CA 1
ATOM 1065 C C . GLN A 1 137 ? -29.300 -9.408 37.297 1.00 94.75 137 GLN A C 1
ATOM 1067 O O . GLN A 1 137 ? -30.259 -8.923 37.898 1.00 94.75 137 GLN A O 1
ATOM 1072 N N . GLN A 1 138 ? -29.340 -10.629 36.760 1.00 93.31 138 GLN A N 1
ATOM 1073 C CA . GLN A 1 138 ? -30.522 -11.493 36.852 1.00 93.31 138 GLN A CA 1
ATOM 1074 C C . GLN A 1 138 ? -30.856 -11.837 38.307 1.00 93.31 138 GLN A C 1
ATOM 1076 O O . GLN A 1 138 ? -32.010 -11.742 38.718 1.00 93.31 138 GLN A O 1
ATOM 1081 N N . LEU A 1 139 ? -29.845 -12.155 39.116 1.00 93.56 139 LEU A N 1
ATOM 1082 C CA . LEU A 1 139 ? -30.022 -12.493 40.527 1.00 93.56 139 LEU A CA 1
ATOM 1083 C C . LEU A 1 139 ? -30.556 -11.293 41.322 1.00 93.56 139 LEU A C 1
ATOM 1085 O O . LEU A 1 139 ? -31.499 -11.433 42.094 1.00 93.56 139 LEU A O 1
ATOM 1089 N N . GLN A 1 140 ? -30.045 -10.086 41.057 1.00 92.19 140 GLN A N 1
ATOM 1090 C CA . GLN A 1 140 ? -30.589 -8.857 41.642 1.00 92.19 140 GLN A CA 1
ATOM 1091 C C . GLN A 1 140 ? -32.041 -8.596 41.229 1.00 92.19 140 GLN A C 1
ATOM 1093 O O . GLN A 1 140 ? -32.823 -8.117 42.050 1.00 92.19 140 GLN A O 1
ATOM 1098 N N . GLN A 1 141 ? -32.420 -8.883 39.981 1.00 89.62 141 GLN A 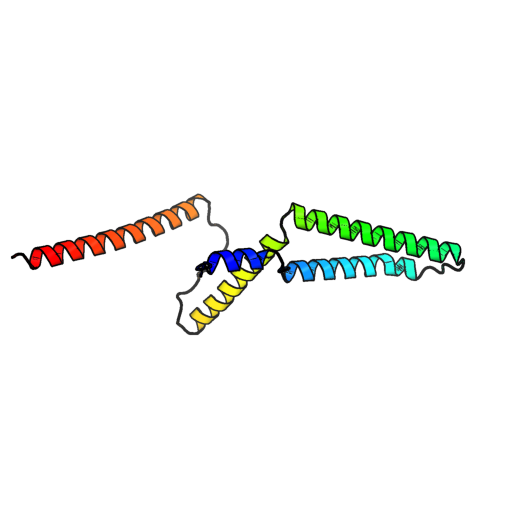N 1
ATOM 1099 C CA . GLN A 1 141 ? -33.811 -8.755 39.537 1.00 89.62 141 GLN A CA 1
ATOM 1100 C C . GLN A 1 141 ? -34.719 -9.743 40.271 1.00 89.62 141 GLN A C 1
ATOM 1102 O O . GLN A 1 141 ? -35.755 -9.332 40.787 1.00 89.62 141 GLN A O 1
ATOM 1107 N N . VAL A 1 142 ? -34.309 -11.007 40.394 1.00 89.06 142 VAL A N 1
ATOM 1108 C CA . VAL A 1 142 ? -35.068 -12.028 41.131 1.00 89.06 142 VAL A CA 1
ATOM 1109 C C . VAL A 1 142 ? -35.195 -11.662 42.608 1.00 89.06 142 VAL A C 1
ATOM 1111 O O . VAL A 1 142 ? -36.303 -11.690 43.133 1.00 89.06 142 VAL A O 1
ATOM 1114 N N . CYS A 1 143 ? -34.119 -11.233 43.274 1.00 85.62 143 CYS A N 1
ATOM 1115 C CA . CYS A 1 143 ? -34.192 -10.770 44.663 1.00 85.62 143 CYS A CA 1
ATOM 1116 C C . CYS A 1 143 ? -35.137 -9.567 44.816 1.00 85.62 143 CYS A C 1
ATOM 1118 O O . CYS A 1 143 ? -35.958 -9.546 45.728 1.00 85.62 143 CYS A O 1
ATOM 1120 N N . LYS A 1 144 ? -35.086 -8.587 43.903 1.00 79.56 144 LYS A N 1
ATOM 1121 C CA . LYS A 1 144 ? -36.006 -7.434 43.915 1.00 79.56 144 LYS A CA 1
ATOM 1122 C C . LYS A 1 144 ? -37.463 -7.841 43.694 1.00 79.56 144 LYS A C 1
ATOM 1124 O O . LYS A 1 144 ? -38.350 -7.234 44.284 1.00 79.56 144 LYS A O 1
ATOM 1129 N N . LEU A 1 145 ? -37.719 -8.837 42.849 1.00 72.94 145 LEU A N 1
ATOM 1130 C CA . LEU A 1 145 ? -39.061 -9.371 42.619 1.00 72.94 145 LEU A CA 1
ATOM 1131 C C . LEU A 1 145 ? -39.542 -10.191 43.820 1.00 72.94 145 LEU A C 1
ATOM 1133 O O . LEU A 1 145 ? -40.682 -10.026 44.231 1.00 72.94 145 LEU A O 1
ATOM 1137 N N . SER A 1 146 ? -38.678 -10.997 44.434 1.00 67.62 146 SER A N 1
ATOM 1138 C CA . SER A 1 146 ? -38.998 -11.788 45.627 1.00 67.62 146 SER A CA 1
ATOM 1139 C C . SER A 1 146 ? -39.356 -10.917 46.833 1.00 67.62 146 SER A C 1
ATOM 1141 O O . SER A 1 146 ? -40.243 -11.287 47.587 1.00 67.62 146 SER A O 1
ATOM 1143 N N . VAL A 1 147 ? -38.714 -9.757 47.002 1.00 60.53 147 VAL A N 1
ATOM 1144 C CA . VAL A 1 147 ? -39.019 -8.803 48.089 1.00 60.53 147 VAL A CA 1
ATOM 1145 C C . VAL A 1 147 ? -40.320 -8.023 47.838 1.00 60.53 147 VAL A C 1
ATOM 1147 O O . VAL A 1 147 ? -40.889 -7.483 48.772 1.00 60.53 147 VAL A O 1
ATOM 1150 N N . ARG A 1 148 ? -40.823 -7.963 46.596 1.00 56.97 148 ARG A N 1
ATOM 1151 C CA . ARG A 1 148 ? -42.113 -7.315 46.276 1.00 56.97 148 ARG A CA 1
ATOM 1152 C C . ARG A 1 148 ? -43.335 -8.222 46.457 1.00 56.97 148 ARG A C 1
ATOM 1154 O O . ARG A 1 148 ? -44.448 -7.720 46.367 1.00 56.97 148 ARG A O 1
ATOM 1161 N N . HIS A 1 149 ? -43.136 -9.527 46.637 1.00 52.28 149 HIS A N 1
ATOM 1162 C CA . HIS A 1 149 ? -44.216 -10.511 46.798 1.00 52.28 149 HIS A CA 1
ATOM 1163 C C . HIS A 1 149 ? -44.345 -11.029 48.245 1.00 52.28 149 HIS A C 1
ATOM 1165 O O . HIS A 1 149 ? -45.076 -11.991 48.477 1.00 52.28 149 HIS A O 1
ATOM 1171 N N . VAL A 1 150 ? -43.645 -10.399 49.196 1.00 46.72 150 VAL A N 1
ATOM 1172 C CA . VAL A 1 150 ? -43.807 -10.555 50.652 1.00 46.72 150 VAL A CA 1
ATOM 1173 C C . VAL A 1 150 ? -44.286 -9.220 51.202 1.00 46.72 150 VAL A C 1
ATOM 1175 O O . VAL A 1 150 ? -45.194 -9.238 52.057 1.00 46.72 150 VAL A O 1
#

Secondary structure (DSSP, 8-state):
-----HHHHHHHHTTT---HHHHHHHHHHHHHHHHHHTTGGGS---SHHHHHHHHHHHHHHHHHHHHHHHHHHHHTTHHHHHHHHHHHHHHHHHHHHHHHTTSS-------S---HHHHHHHHHHHHHHHHHHHHHHHHHHHHHHHHT--

Foldseek 3Di:
DDDDDVVVVVVVVLPPDFFPVNVVVVVVLVVVLCVVCVVVVPDPPVDPVSVVVSVVVSVVVSVVVVVVVVVVCVVVVVRVVRVVVVVVVVVVVVQVVCVVVVNHDDDPPDPDDCDPVNVVVVVVVVVVVVVVVVVVVVVVVVVVVVVVVD

Radius of gyration: 28.77 Å; chains: 1; bounding box: 68×34×85 Å

Organism: Aphanomyces astaci (NCBI:txid112090)

InterPro domains:
  IPR007128 Nuclear MIS12/MIND complex subunit PMF1/Nnf1 [PF03980] (56-144)